Protein AF-A0A2H3B461-F1 (afdb_monomer_lite)

Radius of gyration: 28.45 Å; chains: 1; bounding box: 59×25×77 Å

Secondary structure (DSSP, 8-state):
-HHHHHTTHHHHHHHHHHHHHHHHHHHHHHHHHHHHHHHHHHHHHHT-GGGGS-HHHHHHHHHHHHHGGGS---HHHHTT---HHHHHHHHHHH-HHHHHHHHT-GGGT--

pLDDT: mean 85.14, std 13.78, range [49.91, 98.69]

Structure (mmCIF, N/CA/C/O backbone):
data_AF-A0A2H3B461-F1
#
_entry.id   AF-A0A2H3B461-F1
#
loop_
_atom_site.group_PDB
_atom_site.id
_atom_site.type_symbol
_atom_site.label_atom_id
_atom_site.label_alt_id
_atom_site.label_comp_id
_atom_site.label_asym_id
_atom_site.label_entity_id
_atom_site.label_seq_id
_atom_site.pdbx_PDB_ins_code
_atom_site.Cartn_x
_atom_site.Cartn_y
_atom_site.Cartn_z
_atom_site.occupancy
_atom_site.B_iso_or_equiv
_atom_site.auth_seq_id
_atom_site.auth_comp_id
_atom_site.auth_asym_id
_atom_site.auth_atom_id
_atom_site.pdbx_PDB_model_num
ATOM 1 N N . MET A 1 1 ? -25.733 8.015 54.601 1.00 58.47 1 MET A N 1
ATOM 2 C CA . MET A 1 1 ? -24.589 7.441 53.850 1.00 58.47 1 MET A CA 1
ATOM 3 C C . MET A 1 1 ? -24.933 6.190 53.032 1.00 58.47 1 MET A C 1
ATOM 5 O O . MET A 1 1 ? -24.629 6.183 51.849 1.00 58.47 1 MET A O 1
ATOM 9 N N . ARG A 1 2 ? -25.571 5.140 53.582 1.00 62.19 2 ARG A N 1
ATOM 10 C CA . ARG A 1 2 ? -25.905 3.926 52.791 1.00 62.19 2 ARG A CA 1
ATOM 11 C C . ARG A 1 2 ? -26.927 4.163 51.663 1.00 62.19 2 ARG A C 1
ATOM 13 O O . ARG A 1 2 ? -26.717 3.700 50.552 1.00 62.19 2 ARG A O 1
ATOM 20 N N . GLN A 1 3 ? -27.983 4.940 51.915 1.00 62.56 3 GLN A N 1
ATOM 21 C CA . GLN A 1 3 ? -29.005 5.266 50.901 1.00 62.56 3 GLN A CA 1
ATOM 22 C C . GLN A 1 3 ? -28.477 6.134 49.750 1.00 62.56 3 GLN A C 1
ATOM 24 O O . GLN A 1 3 ? -28.890 5.963 48.609 1.00 62.56 3 GLN A O 1
ATOM 29 N N . THR A 1 4 ? -27.535 7.037 50.029 1.00 73.94 4 THR A N 1
ATOM 30 C CA . THR A 1 4 ? -26.914 7.889 49.005 1.00 73.94 4 THR A CA 1
ATOM 31 C C . THR A 1 4 ? -26.011 7.088 48.068 1.00 73.94 4 THR A C 1
ATOM 33 O O . THR A 1 4 ? -26.003 7.353 46.873 1.00 73.94 4 THR A O 1
ATOM 36 N N . LEU A 1 5 ? -25.312 6.065 48.575 1.00 73.19 5 LEU A N 1
ATOM 37 C CA . LEU A 1 5 ? -24.505 5.154 47.754 1.00 73.19 5 LEU A CA 1
ATOM 38 C C . LEU A 1 5 ? -25.374 4.274 46.841 1.00 73.19 5 LEU A C 1
ATOM 40 O O . LEU A 1 5 ? -25.045 4.099 45.671 1.00 73.19 5 LEU A O 1
ATOM 44 N N . ALA A 1 6 ? -26.518 3.797 47.339 1.00 80.25 6 ALA A N 1
ATOM 45 C CA . ALA A 1 6 ? -27.434 2.944 46.578 1.00 80.25 6 ALA A CA 1
ATOM 46 C C . ALA A 1 6 ? -27.998 3.616 45.309 1.00 80.25 6 ALA A C 1
ATOM 48 O O . ALA A 1 6 ? -28.272 2.936 44.328 1.00 80.25 6 ALA A O 1
ATOM 49 N N . GLY A 1 7 ? -28.142 4.947 45.300 1.00 85.12 7 GLY A N 1
ATOM 50 C CA . GLY A 1 7 ? -28.586 5.699 44.118 1.00 85.12 7 GLY A CA 1
ATOM 51 C C . GLY A 1 7 ? -27.468 6.089 43.141 1.00 85.12 7 GLY A C 1
ATOM 52 O O . GLY A 1 7 ? -27.763 6.511 42.023 1.00 85.12 7 GLY A O 1
ATOM 53 N N . LEU A 1 8 ? -26.199 5.988 43.551 1.00 90.69 8 LEU A N 1
ATOM 54 C CA . LEU A 1 8 ? -25.038 6.364 42.735 1.00 90.69 8 LEU A CA 1
ATOM 55 C C . LEU A 1 8 ? -24.492 5.189 41.919 1.00 90.69 8 LEU A C 1
ATOM 57 O O . LEU A 1 8 ? -24.127 5.398 40.768 1.00 90.69 8 LEU A O 1
ATOM 61 N N . ILE A 1 9 ? -24.511 3.973 42.471 1.00 92.12 9 ILE A N 1
ATOM 62 C CA . ILE A 1 9 ? -24.101 2.737 41.777 1.00 92.12 9 ILE A CA 1
ATOM 63 C C . ILE A 1 9 ? -24.818 2.561 40.424 1.00 92.12 9 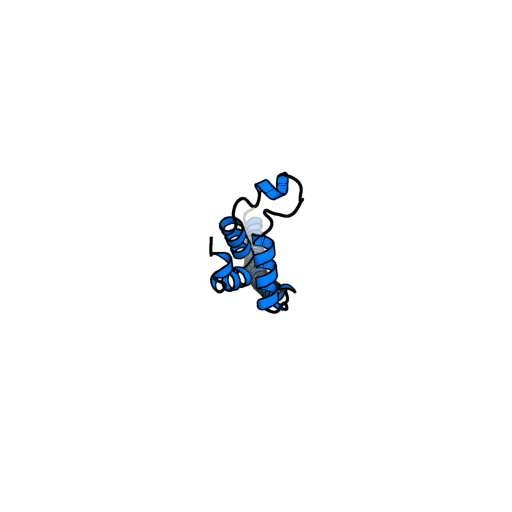ILE A C 1
ATOM 65 O O . ILE A 1 9 ? -24.134 2.538 39.410 1.00 92.12 9 ILE A O 1
ATOM 69 N N . PRO A 1 10 ? -26.164 2.587 40.332 1.00 93.56 10 PRO A N 1
ATOM 70 C CA . PRO A 1 10 ? -26.843 2.398 39.046 1.00 93.56 10 PRO A CA 1
ATOM 71 C C . PRO A 1 10 ? -26.583 3.537 38.049 1.00 93.56 10 PRO A C 1
ATOM 73 O O . PRO A 1 10 ? -26.705 3.354 36.839 1.00 93.56 10 PRO A O 1
ATOM 76 N N . LYS A 1 11 ? -26.238 4.738 38.536 1.00 94.06 11 LYS A N 1
ATOM 77 C CA . LYS A 1 11 ? -25.827 5.846 37.664 1.00 94.06 11 LYS A CA 1
ATOM 78 C C . LYS A 1 11 ? -24.430 5.612 37.101 1.00 94.06 11 LYS A C 1
ATOM 80 O O . LYS A 1 11 ? -24.220 5.939 35.938 1.00 94.06 11 LYS A O 1
ATOM 85 N N . LEU A 1 12 ? -23.514 5.076 37.907 1.00 94.81 12 LEU A N 1
ATOM 86 C CA . LEU A 1 12 ? -22.183 4.681 37.461 1.00 94.81 12 LEU A CA 1
ATOM 87 C C . LEU A 1 12 ? -22.279 3.533 36.454 1.00 94.81 12 LEU A C 1
ATOM 89 O O . LEU A 1 12 ? -21.800 3.696 35.342 1.00 94.81 12 LEU A O 1
ATOM 93 N N . ASP A 1 13 ? -23.030 2.473 36.764 1.00 95.81 13 ASP A N 1
ATOM 94 C CA . ASP A 1 13 ? -23.225 1.330 35.859 1.00 95.81 13 ASP A CA 1
ATOM 95 C C . ASP A 1 13 ? -23.789 1.768 34.499 1.00 95.81 13 ASP A C 1
ATOM 97 O O . ASP A 1 13 ? -23.367 1.297 33.444 1.00 95.81 13 ASP A O 1
ATOM 101 N N . LYS A 1 14 ? -24.728 2.725 34.505 1.00 96.94 14 LYS A N 1
ATOM 102 C CA . LYS A 1 14 ? -25.262 3.313 33.273 1.00 96.94 14 LYS A CA 1
ATOM 103 C C . LYS A 1 14 ? -24.192 4.070 32.483 1.00 96.94 14 LYS A C 1
ATOM 105 O O . LYS A 1 14 ? -24.184 3.986 31.259 1.00 96.94 14 LYS A O 1
ATOM 110 N N . ARG A 1 15 ? -23.330 4.836 33.159 1.00 97.38 15 ARG A N 1
ATOM 111 C CA . ARG A 1 15 ? -22.225 5.557 32.511 1.00 97.38 15 ARG A CA 1
ATOM 112 C C . ARG A 1 15 ? -21.190 4.589 31.951 1.00 97.38 15 ARG A C 1
ATOM 114 O O . ARG A 1 15 ? -20.751 4.798 30.830 1.00 97.38 15 ARG A O 1
ATOM 121 N N . ASP A 1 16 ? -20.867 3.524 32.672 1.00 98.06 16 ASP A N 1
ATOM 122 C CA . ASP A 1 16 ? -19.917 2.505 32.222 1.00 98.06 16 ASP A CA 1
ATOM 123 C C . ASP A 1 16 ? -20.454 1.727 31.015 1.00 98.06 16 ASP A C 1
ATOM 125 O O . ASP A 1 16 ? -19.718 1.473 30.063 1.00 98.06 16 ASP A O 1
ATOM 129 N N . ALA A 1 17 ? -21.753 1.412 30.998 1.00 97.75 17 ALA A N 1
ATOM 130 C CA . ALA A 1 17 ? -22.400 0.816 29.831 1.00 97.75 17 ALA A CA 1
ATOM 131 C C . ALA A 1 17 ? -22.353 1.748 28.606 1.00 97.75 17 ALA A C 1
ATOM 133 O O . ALA A 1 17 ? -22.038 1.301 27.506 1.00 97.75 17 ALA A O 1
ATOM 134 N N . GLU A 1 18 ? -22.618 3.042 28.806 1.00 98.06 18 GLU A N 1
ATOM 135 C CA . GLU A 1 18 ? -22.555 4.067 27.757 1.00 98.06 18 GLU A CA 1
ATOM 136 C C . GLU A 1 18 ? -21.120 4.250 27.229 1.00 98.06 18 GLU A C 1
ATOM 138 O O . GLU A 1 18 ? -20.910 4.334 26.020 1.00 98.06 18 GLU A O 1
ATOM 143 N N . ILE A 1 19 ? -20.115 4.235 28.113 1.00 98.38 19 ILE A N 1
ATOM 144 C CA . ILE A 1 19 ? -18.695 4.249 27.732 1.00 98.38 19 ILE A CA 1
ATOM 145 C C . ILE A 1 19 ? -18.368 3.023 26.883 1.00 98.38 19 ILE A C 1
ATOM 147 O O . ILE A 1 19 ? -17.803 3.170 25.801 1.00 98.38 19 ILE A O 1
ATOM 151 N N . LYS A 1 20 ? -18.764 1.831 27.334 1.00 98.38 20 LYS A N 1
ATOM 152 C CA . LYS A 1 20 ? -18.485 0.581 26.627 1.00 98.38 20 LYS A CA 1
ATOM 153 C C . LYS A 1 20 ? -19.070 0.581 25.212 1.00 98.38 20 LYS A C 1
ATOM 155 O O . LYS A 1 20 ? -18.374 0.241 24.259 1.00 98.38 20 LYS A O 1
ATOM 160 N N . GLU A 1 21 ? -20.322 1.004 25.057 1.00 98.38 21 GLU A N 1
ATOM 161 C CA . GLU A 1 21 ? -20.982 1.085 23.747 1.00 98.38 21 GLU A CA 1
ATOM 162 C C . GLU A 1 21 ? -20.267 2.072 22.803 1.00 98.38 21 GLU A C 1
ATOM 164 O O . GLU A 1 21 ? -20.049 1.795 21.615 1.00 98.38 21 GLU A O 1
ATOM 169 N N . LEU A 1 22 ? -19.844 3.224 23.332 1.00 98.44 22 LEU A N 1
ATOM 170 C CA . LEU A 1 22 ? -19.089 4.215 22.568 1.00 98.44 22 LEU A CA 1
ATOM 171 C C . LEU A 1 22 ? -17.692 3.713 22.187 1.00 98.44 22 LEU A C 1
ATOM 173 O O . LEU A 1 22 ? -17.234 3.984 21.076 1.00 98.44 22 LEU A O 1
ATOM 177 N N . GLU A 1 23 ? -17.017 2.968 23.062 1.00 98.62 23 GLU A N 1
ATOM 178 C CA . GLU A 1 23 ? -15.717 2.354 22.778 1.00 98.62 23 GLU A CA 1
ATOM 179 C C . GLU A 1 23 ? -15.812 1.293 21.678 1.00 98.62 23 GLU A C 1
ATOM 181 O O . GLU A 1 23 ? -14.984 1.283 20.762 1.00 98.62 23 GLU A O 1
ATOM 186 N N . GLU A 1 24 ? -16.847 0.451 21.707 1.00 98.50 24 GLU A N 1
ATOM 187 C CA . GLU A 1 24 ? -17.128 -0.530 20.653 1.00 98.50 24 GLU A CA 1
ATOM 188 C C . GLU A 1 24 ? -17.389 0.167 19.309 1.00 98.50 24 GLU A C 1
ATOM 190 O O . GLU A 1 24 ? -16.792 -0.179 18.281 1.00 98.50 24 GLU A O 1
ATOM 195 N N . THR A 1 25 ? -18.202 1.227 19.321 1.00 98.44 25 THR A N 1
ATOM 196 C CA . THR A 1 25 ? -18.472 2.051 18.134 1.00 98.44 25 THR A CA 1
ATOM 197 C C . THR A 1 25 ? -17.196 2.710 17.603 1.00 98.44 25 THR A C 1
ATOM 199 O O . THR A 1 25 ? -16.933 2.703 16.396 1.00 98.44 25 THR A O 1
ATOM 202 N N . LEU A 1 26 ? -16.363 3.255 18.492 1.00 98.56 26 LEU A N 1
ATOM 203 C CA . LEU A 1 26 ? -15.085 3.867 18.138 1.00 98.56 26 LEU A CA 1
ATOM 204 C C . LEU A 1 26 ? -14.142 2.841 17.500 1.00 98.56 26 LEU A C 1
ATOM 206 O O . LEU A 1 26 ? -13.494 3.148 16.495 1.00 98.56 26 LEU A O 1
ATOM 210 N N . ALA A 1 27 ? -14.056 1.636 18.064 1.00 98.56 27 ALA A N 1
ATOM 211 C CA . ALA A 1 27 ? -13.228 0.556 17.541 1.00 98.56 27 ALA A CA 1
ATOM 212 C C . ALA A 1 27 ? -13.671 0.157 16.125 1.00 98.56 27 ALA A C 1
ATOM 214 O O . ALA A 1 27 ? -12.843 0.108 15.210 1.00 98.56 27 ALA A O 1
ATOM 215 N N . TYR A 1 28 ? -14.977 -0.017 15.918 1.00 98.38 28 TYR A N 1
ATOM 216 C CA . TYR A 1 28 ? -15.555 -0.302 14.606 1.00 98.38 28 TYR A CA 1
ATOM 217 C C . TYR A 1 28 ? -15.245 0.794 13.575 1.00 98.38 28 TYR A C 1
ATOM 219 O O . TYR A 1 28 ? -14.771 0.506 12.472 1.00 98.38 28 TYR A O 1
ATOM 227 N N . LEU A 1 29 ? -15.447 2.068 13.925 1.00 98.62 29 LEU A N 1
ATOM 228 C CA . LEU A 1 29 ? -15.160 3.184 13.019 1.00 98.62 29 LEU A CA 1
ATOM 229 C C . LEU A 1 29 ? -13.663 3.314 12.710 1.00 98.62 29 LEU A C 1
ATOM 231 O O . LEU A 1 29 ? -13.300 3.607 11.569 1.00 98.62 29 LEU A O 1
ATOM 235 N N . LYS A 1 30 ? -12.782 3.064 13.688 1.00 98.69 30 LYS A N 1
ATOM 236 C CA . LYS A 1 30 ? -11.328 3.036 13.464 1.00 98.69 30 LYS A CA 1
ATOM 237 C C . LYS A 1 30 ? -10.940 1.951 12.464 1.00 98.69 30 LYS A C 1
ATOM 239 O O . LYS A 1 30 ? -10.157 2.249 11.564 1.00 98.69 30 LYS A O 1
ATOM 244 N N . HIS A 1 31 ? -11.507 0.753 12.594 1.00 98.44 31 HIS A N 1
ATOM 245 C CA . HIS A 1 31 ? -11.263 -0.347 11.663 1.00 98.44 31 HIS A CA 1
ATOM 246 C C . HIS A 1 31 ? -11.745 -0.006 10.244 1.00 98.44 31 HIS A C 1
ATOM 248 O O . HIS A 1 31 ? -10.980 -0.054 9.283 1.00 98.44 31 HIS A O 1
ATOM 254 N N . ARG A 1 32 ? -12.970 0.508 10.105 1.00 98.31 32 ARG A N 1
ATOM 255 C CA . ARG A 1 32 ? -13.476 0.941 8.792 1.00 98.31 32 ARG A CA 1
ATOM 256 C C . ARG A 1 32 ? -12.649 2.055 8.163 1.00 98.31 32 ARG A C 1
ATOM 258 O O . ARG A 1 32 ? -12.448 2.074 6.949 1.00 98.31 32 ARG A O 1
ATOM 265 N N . ARG A 1 33 ? -12.153 2.991 8.975 1.00 98.50 33 ARG A N 1
ATOM 266 C CA . ARG A 1 33 ? -11.248 4.046 8.509 1.00 98.50 33 ARG A CA 1
ATOM 267 C C . ARG A 1 33 ? -9.948 3.453 7.968 1.00 98.50 33 ARG A C 1
ATOM 269 O O . ARG A 1 33 ? -9.481 3.922 6.933 1.00 98.50 33 ARG A O 1
ATOM 276 N N . THR A 1 34 ? -9.355 2.467 8.646 1.00 98.25 34 THR A N 1
ATOM 277 C CA . THR A 1 34 ? -8.121 1.826 8.163 1.00 98.25 34 THR A CA 1
ATOM 278 C C . THR A 1 34 ? -8.343 1.102 6.841 1.00 98.25 34 THR A C 1
ATOM 280 O O . THR A 1 34 ? -7.538 1.273 5.927 1.00 98.25 34 THR A O 1
ATOM 283 N N . ASP A 1 35 ? -9.467 0.406 6.685 1.00 97.94 35 ASP A N 1
ATOM 284 C CA . ASP A 1 35 ? -9.788 -0.318 5.449 1.00 97.94 35 ASP A CA 1
ATOM 285 C C . ASP A 1 35 ? -10.016 0.635 4.270 1.00 97.94 35 ASP A C 1
ATOM 287 O O . ASP A 1 35 ? -9.531 0.415 3.153 1.00 97.94 35 ASP A O 1
ATOM 291 N N . LEU A 1 36 ? -10.712 1.748 4.518 1.00 98.00 36 LEU A N 1
ATOM 292 C CA . LEU A 1 36 ? -10.934 2.771 3.502 1.00 98.00 36 LEU A CA 1
ATOM 293 C C . LEU A 1 36 ? -9.627 3.476 3.123 1.00 98.00 36 LEU A C 1
ATOM 295 O O . LEU A 1 36 ? -9.364 3.688 1.940 1.00 98.00 36 LEU A O 1
ATOM 299 N N . ALA A 1 37 ? -8.781 3.806 4.103 1.00 97.50 37 ALA A N 1
ATOM 300 C CA . ALA A 1 37 ? -7.468 4.397 3.852 1.00 97.50 37 ALA A CA 1
ATOM 301 C C . ALA A 1 37 ? -6.576 3.460 3.022 1.00 97.50 37 ALA A C 1
ATOM 303 O O . ALA A 1 37 ? -5.911 3.913 2.086 1.00 97.50 37 ALA A O 1
ATOM 304 N N . HIS A 1 38 ? -6.611 2.156 3.314 1.00 95.31 38 HIS A N 1
ATOM 305 C CA . HIS A 1 38 ? -5.925 1.142 2.520 1.00 95.31 38 HIS A CA 1
ATOM 306 C C . HIS A 1 38 ? -6.451 1.108 1.079 1.00 95.31 38 HIS A C 1
ATOM 308 O O . HIS A 1 38 ? -5.671 1.224 0.135 1.00 95.31 38 HIS A O 1
ATOM 314 N N . SER A 1 39 ? -7.773 1.063 0.902 1.00 94.75 39 SER A N 1
ATOM 315 C CA . SER A 1 39 ? -8.410 1.077 -0.421 1.00 94.75 39 SER A CA 1
ATOM 316 C C . SER A 1 39 ? -8.016 2.317 -1.233 1.00 94.75 39 SER A C 1
ATOM 318 O O . SER A 1 39 ? -7.616 2.204 -2.390 1.00 94.75 39 SER A O 1
ATOM 320 N N . ILE A 1 40 ? -8.045 3.506 -0.621 1.00 94.38 40 ILE A N 1
ATOM 321 C CA . ILE A 1 40 ? -7.619 4.760 -1.262 1.00 94.38 40 ILE A CA 1
ATOM 322 C C . ILE A 1 40 ? -6.149 4.690 -1.687 1.00 94.38 40 ILE A C 1
ATOM 324 O O . ILE A 1 40 ? -5.814 5.120 -2.790 1.00 94.38 40 ILE A O 1
ATOM 328 N N . SER A 1 41 ? -5.269 4.160 -0.833 1.00 90.56 41 SER A N 1
ATOM 329 C CA . SER A 1 41 ? -3.849 3.989 -1.159 1.00 90.56 41 SER A CA 1
ATOM 330 C C . SER A 1 41 ? -3.660 3.093 -2.386 1.00 90.56 41 SER A C 1
ATOM 332 O O . SER A 1 41 ? -2.942 3.460 -3.318 1.00 90.56 41 SER A O 1
ATOM 334 N N . VAL A 1 42 ? -4.384 1.972 -2.440 1.00 88.38 42 VAL A N 1
ATOM 335 C CA . VAL A 1 42 ? -4.368 1.045 -3.576 1.00 88.38 42 VAL A CA 1
ATOM 336 C C . VAL A 1 42 ? -4.841 1.735 -4.859 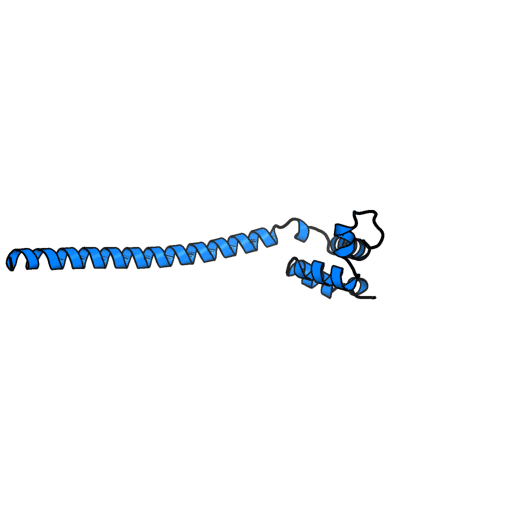1.00 88.38 42 VAL A C 1
ATOM 338 O O . VAL A 1 42 ? -4.134 1.694 -5.867 1.00 88.38 42 VAL A O 1
ATOM 341 N N . TYR A 1 43 ? -5.981 2.434 -4.833 1.00 89.56 43 TYR A N 1
ATOM 342 C CA . TYR A 1 43 ? -6.479 3.169 -6.003 1.00 89.56 43 TYR A CA 1
ATOM 343 C C . TYR A 1 43 ? -5.518 4.270 -6.460 1.00 89.56 43 TYR A C 1
ATOM 345 O O . TYR A 1 43 ? -5.258 4.392 -7.656 1.00 89.56 43 TYR A O 1
ATOM 353 N N . LYS A 1 44 ? -4.927 5.036 -5.534 1.00 87.12 44 LYS A N 1
ATOM 354 C CA . LYS A 1 44 ? -3.900 6.035 -5.873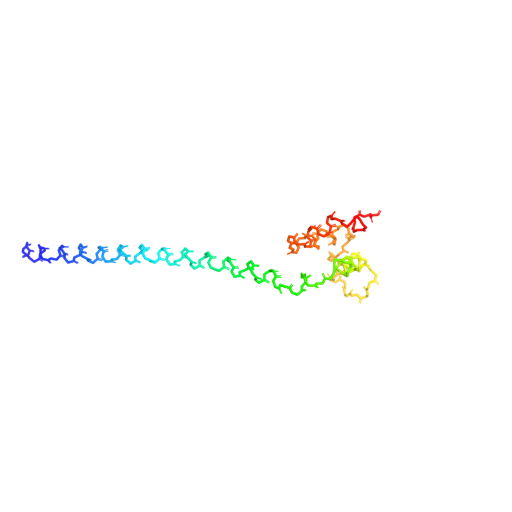 1.00 87.12 44 LYS A CA 1
ATOM 355 C C . LYS A 1 44 ? -2.696 5.396 -6.556 1.00 87.12 44 LYS A C 1
ATOM 357 O O . LYS A 1 44 ? -2.194 5.949 -7.528 1.00 87.12 44 LYS A O 1
ATOM 362 N N . ALA A 1 45 ? -2.263 4.226 -6.089 1.00 83.19 45 ALA A N 1
ATOM 363 C CA . ALA A 1 45 ? -1.189 3.487 -6.734 1.00 83.19 45 ALA A CA 1
ATOM 364 C C . ALA A 1 45 ? -1.579 3.043 -8.156 1.00 83.19 45 ALA A C 1
ATOM 366 O O . ALA A 1 45 ? -0.753 3.145 -9.057 1.00 83.19 45 ALA A O 1
ATOM 367 N N . TYR A 1 46 ? -2.824 2.605 -8.385 1.00 82.75 46 TYR A N 1
ATOM 368 C CA . TYR A 1 46 ? -3.337 2.278 -9.727 1.00 82.75 46 TYR A CA 1
ATOM 369 C C . TYR A 1 46 ? -3.401 3.480 -10.666 1.00 82.75 46 TYR A C 1
ATOM 371 O O . TYR A 1 46 ? -3.059 3.346 -11.837 1.00 82.75 46 TYR A O 1
ATOM 379 N N . LEU A 1 47 ? -3.780 4.645 -10.151 1.00 85.19 47 LEU A N 1
ATOM 380 C CA . LEU A 1 47 ? -3.864 5.885 -10.923 1.00 85.19 47 LEU A CA 1
ATOM 381 C C . LEU A 1 47 ? -2.518 6.610 -11.061 1.00 85.19 47 LEU A C 1
ATOM 383 O O . LEU A 1 47 ? -2.460 7.667 -11.692 1.00 85.19 47 LEU A O 1
ATOM 387 N N . ALA A 1 48 ? -1.444 6.073 -10.476 1.00 82.12 48 ALA A N 1
ATOM 388 C CA . ALA A 1 48 ? -0.131 6.690 -10.537 1.00 82.12 48 ALA A CA 1
ATOM 389 C C . ALA A 1 48 ? 0.298 6.875 -12.007 1.00 82.12 48 ALA A C 1
ATOM 391 O O . ALA A 1 48 ? 0.240 5.910 -12.777 1.00 82.12 48 ALA A O 1
ATOM 392 N N . PRO A 1 49 ? 0.775 8.072 -12.407 1.00 79.81 49 PRO A N 1
ATOM 393 C CA . PRO A 1 49 ? 1.149 8.368 -13.793 1.00 79.81 49 PRO A CA 1
ATOM 394 C C . PRO A 1 49 ? 2.100 7.339 -14.406 1.00 79.81 49 PRO A C 1
ATOM 396 O O . PRO A 1 49 ? 1.995 7.010 -15.582 1.00 79.81 49 PRO A O 1
ATOM 399 N N . ILE A 1 50 ? 2.977 6.765 -13.584 1.00 78.25 50 ILE A N 1
ATOM 400 C CA . ILE A 1 50 ? 3.966 5.778 -14.008 1.00 78.25 50 ILE A CA 1
ATOM 401 C C . ILE A 1 50 ? 3.366 4.464 -14.530 1.00 78.25 50 ILE A C 1
ATOM 403 O O . ILE A 1 50 ? 4.004 3.778 -15.317 1.00 78.25 50 ILE A O 1
ATOM 407 N N . ARG A 1 51 ? 2.133 4.115 -14.135 1.00 77.56 51 ARG A N 1
ATOM 408 C CA . ARG A 1 51 ? 1.409 2.948 -14.675 1.00 77.56 51 ARG A CA 1
ATOM 409 C C . ARG A 1 51 ? 0.751 3.230 -16.026 1.00 77.56 51 ARG A C 1
ATOM 411 O O . ARG A 1 51 ? 0.285 2.302 -16.672 1.00 77.56 51 ARG A O 1
ATOM 418 N N . ARG A 1 52 ? 0.693 4.498 -16.445 1.00 81.81 52 ARG A N 1
ATOM 419 C CA . ARG A 1 52 ? 0.191 4.913 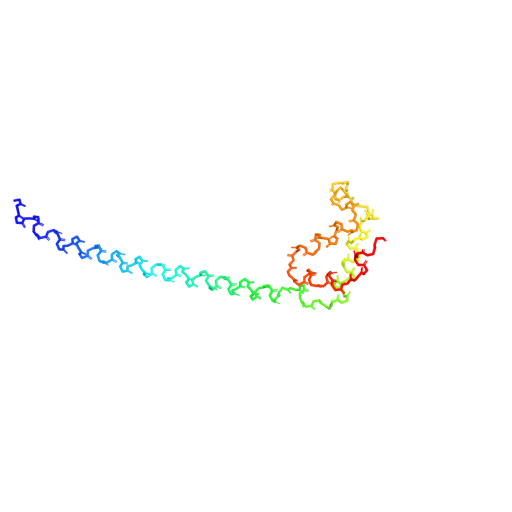-17.765 1.00 81.81 52 ARG A CA 1
ATOM 420 C C . ARG A 1 52 ? 1.295 4.945 -18.818 1.00 81.81 52 ARG A C 1
ATOM 422 O O . ARG A 1 52 ? 0.995 5.118 -19.994 1.00 81.81 52 ARG A O 1
ATOM 429 N N . LEU A 1 53 ? 2.552 4.832 -18.392 1.00 84.75 53 LEU A N 1
ATOM 430 C CA . LEU A 1 53 ? 3.687 4.777 -19.293 1.00 84.75 53 LEU A CA 1
ATOM 431 C C . LEU A 1 53 ? 3.735 3.387 -19.955 1.00 84.75 53 LEU A C 1
ATOM 433 O O . LEU A 1 53 ? 3.667 2.388 -19.232 1.00 84.75 53 LEU A O 1
ATOM 437 N N . PRO A 1 54 ? 3.864 3.307 -21.292 1.00 89.69 54 PRO A N 1
ATOM 438 C CA . PRO A 1 54 ? 4.188 2.063 -21.979 1.00 89.69 54 PRO A CA 1
ATOM 439 C C . PRO A 1 54 ? 5.409 1.391 -21.349 1.00 89.69 54 PRO A C 1
ATOM 441 O O . PRO A 1 54 ? 6.362 2.065 -20.943 1.00 89.69 54 PRO A O 1
ATOM 444 N N . VAL A 1 55 ? 5.373 0.064 -21.251 1.00 91.12 55 VAL A N 1
AT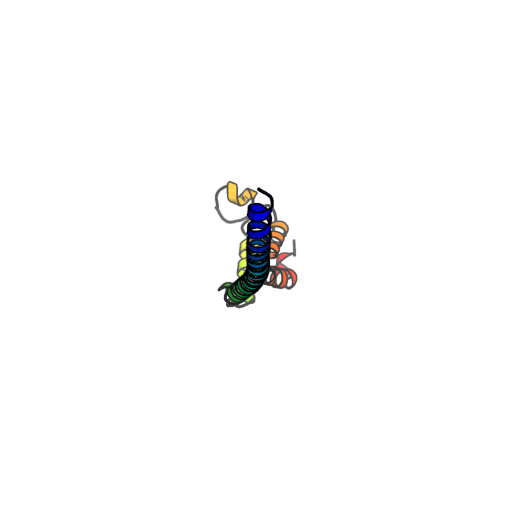OM 445 C CA . VAL A 1 55 ? 6.425 -0.711 -20.583 1.00 91.12 55 VAL A CA 1
ATOM 446 C C . VAL A 1 55 ? 7.786 -0.502 -21.251 1.00 91.12 55 VAL A C 1
ATOM 448 O O . VAL A 1 55 ? 8.799 -0.447 -20.567 1.00 91.12 55 VAL A O 1
ATOM 451 N N . GLU A 1 56 ? 7.807 -0.277 -22.562 1.00 93.12 56 GLU A N 1
ATOM 452 C CA . GLU A 1 56 ? 9.004 -0.027 -23.363 1.00 93.12 56 GLU A CA 1
ATOM 453 C C . GLU A 1 56 ? 9.700 1.269 -22.937 1.00 93.12 56 GLU A C 1
ATOM 455 O O . GLU A 1 56 ? 10.913 1.290 -22.739 1.00 93.12 56 GLU A O 1
ATOM 460 N N . LEU A 1 57 ? 8.928 2.341 -22.727 1.00 92.88 57 LEU A N 1
ATOM 461 C CA . LEU A 1 57 ? 9.466 3.618 -22.256 1.00 92.88 57 LEU A CA 1
ATOM 462 C C . LEU A 1 57 ? 9.943 3.519 -20.806 1.00 92.88 57 LEU A C 1
ATOM 464 O O . LEU A 1 57 ? 10.945 4.132 -20.446 1.00 92.88 57 LEU A O 1
ATOM 468 N N . LEU A 1 58 ? 9.256 2.731 -19.976 1.00 92.62 58 LEU A N 1
ATOM 469 C CA . LEU A 1 58 ? 9.697 2.475 -18.608 1.00 92.62 58 LEU A CA 1
ATOM 470 C C . LEU A 1 58 ? 11.028 1.708 -18.581 1.00 92.62 58 LEU A C 1
ATOM 472 O O . LEU A 1 58 ? 11.932 2.086 -17.840 1.00 92.62 58 LEU A O 1
ATOM 476 N N . CYS A 1 59 ? 11.172 0.681 -19.421 1.00 93.31 59 CYS A N 1
ATOM 477 C CA . CYS A 1 59 ? 12.419 -0.062 -19.583 1.00 93.31 59 CYS A CA 1
ATOM 478 C C . CYS A 1 59 ? 13.553 0.826 -20.107 1.00 93.31 59 CYS A C 1
ATOM 480 O O . CYS A 1 59 ? 14.665 0.724 -19.596 1.00 93.31 59 CYS A O 1
ATOM 482 N N . GLN A 1 60 ? 13.278 1.734 -21.053 1.00 93.19 60 GLN A N 1
ATOM 483 C CA . GLN A 1 60 ? 14.275 2.706 -21.509 1.00 93.19 60 GLN A CA 1
ATOM 484 C C . GLN A 1 60 ? 14.749 3.584 -20.349 1.00 93.19 60 GLN A C 1
ATOM 486 O O . GLN A 1 60 ? 15.946 3.691 -20.123 1.00 93.19 60 GLN A O 1
ATOM 491 N N . ILE A 1 61 ? 13.829 4.146 -19.554 1.00 91.12 61 ILE A N 1
ATOM 492 C CA . ILE A 1 61 ? 14.188 4.937 -18.365 1.00 91.12 61 ILE A CA 1
ATOM 493 C C . ILE A 1 61 ? 15.054 4.120 -17.403 1.00 91.12 61 ILE A C 1
ATOM 495 O O . ILE A 1 61 ? 16.002 4.656 -16.838 1.00 91.12 61 ILE A O 1
ATOM 499 N N . PHE A 1 62 ? 14.745 2.836 -17.204 1.00 91.94 62 PHE A N 1
ATOM 500 C CA . PHE A 1 62 ? 15.540 1.971 -16.336 1.00 91.94 62 PHE A CA 1
ATOM 501 C C . PHE A 1 62 ? 16.950 1.731 -16.881 1.00 91.94 62 PHE A C 1
ATOM 503 O O . PHE A 1 62 ? 17.894 1.727 -16.096 1.00 91.94 62 PHE A O 1
ATOM 510 N N . LEU A 1 63 ? 17.107 1.547 -18.195 1.00 90.50 63 LEU A N 1
ATOM 511 C CA . LEU A 1 63 ? 18.423 1.412 -18.827 1.00 90.50 63 LEU A CA 1
ATOM 512 C C . LEU A 1 63 ? 19.242 2.682 -18.675 1.00 90.50 63 LEU A C 1
ATOM 514 O O . LEU A 1 63 ? 20.377 2.605 -18.215 1.00 90.50 63 LEU A O 1
ATOM 518 N N . GLU A 1 64 ? 18.646 3.833 -18.989 1.00 88.12 64 GLU A N 1
ATOM 519 C CA . GLU A 1 64 ? 19.299 5.126 -18.798 1.00 88.12 64 GLU A CA 1
ATOM 520 C C . GLU A 1 64 ? 19.718 5.272 -17.334 1.00 88.12 64 GLU A C 1
ATOM 522 O O . GLU A 1 64 ? 20.891 5.504 -17.077 1.00 88.12 64 GLU A O 1
ATOM 527 N N . ALA A 1 65 ? 18.800 5.017 -16.381 1.00 86.12 65 ALA A N 1
ATOM 528 C CA . ALA A 1 65 ? 19.037 5.018 -14.929 1.00 86.12 65 ALA A CA 1
ATOM 529 C C . ALA A 1 65 ? 20.256 4.163 -14.532 1.00 86.12 65 ALA A C 1
ATOM 531 O O . ALA A 1 65 ? 21.112 4.593 -13.761 1.00 86.12 65 ALA A O 1
ATOM 532 N N . CYS A 1 66 ? 20.341 2.955 -15.077 1.00 83.69 66 CYS A N 1
ATOM 533 C CA . CYS A 1 66 ? 21.432 2.015 -14.855 1.00 83.69 66 CYS A CA 1
ATOM 534 C C . CYS A 1 66 ? 22.756 2.436 -15.522 1.00 83.69 66 CYS A C 1
ATOM 536 O O . CYS A 1 66 ? 23.813 2.066 -15.015 1.00 83.69 66 CYS A O 1
ATOM 538 N N . ALA A 1 67 ? 22.703 3.229 -16.594 1.00 79.12 67 ALA A N 1
ATOM 539 C CA . ALA A 1 67 ? 23.852 3.774 -17.314 1.00 79.12 67 ALA A CA 1
ATOM 540 C C . ALA A 1 67 ? 24.388 5.107 -16.735 1.00 79.12 67 ALA A C 1
ATOM 542 O O . ALA A 1 67 ? 25.419 5.591 -17.196 1.00 79.12 67 ALA A O 1
ATOM 543 N N . PHE A 1 68 ? 23.764 5.691 -15.693 1.00 65.38 68 PHE A N 1
ATOM 544 C CA . PHE A 1 68 ? 24.169 6.974 -15.060 1.00 65.38 68 PHE A CA 1
ATOM 545 C C . PHE A 1 68 ? 25.573 7.001 -14.411 1.00 65.38 68 PHE A C 1
ATOM 547 O O . PHE A 1 68 ? 25.904 7.969 -13.727 1.00 65.38 68 PHE A O 1
ATOM 554 N N . GLY A 1 69 ? 26.439 6.012 -14.650 1.00 56.00 69 GLY A N 1
ATOM 555 C CA . GLY A 1 69 ? 27.877 6.159 -14.401 1.00 56.00 69 GLY A CA 1
ATOM 556 C C . GLY A 1 69 ? 28.529 7.282 -15.230 1.00 56.00 69 GLY A C 1
ATOM 557 O O . GLY A 1 69 ? 29.545 7.825 -14.797 1.00 56.00 69 GLY A O 1
ATOM 558 N N . ASP A 1 70 ? 27.914 7.675 -16.356 1.00 51.09 70 ASP A N 1
ATOM 559 C CA . ASP A 1 70 ? 28.518 8.552 -17.376 1.00 51.09 70 ASP A CA 1
ATOM 560 C C . ASP A 1 70 ? 27.982 10.003 -17.418 1.00 51.09 70 ASP A C 1
ATOM 562 O O . ASP A 1 70 ? 28.432 10.812 -18.233 1.00 51.09 70 ASP A O 1
ATOM 566 N N . PHE A 1 71 ? 27.038 10.385 -16.549 1.00 49.91 71 PHE A N 1
ATOM 567 C CA . PHE A 1 71 ? 26.490 11.753 -16.510 1.00 49.91 71 PHE A CA 1
ATOM 568 C C . PHE A 1 71 ? 27.255 12.650 -15.511 1.00 49.91 71 PHE A C 1
ATOM 570 O O . PHE A 1 71 ? 27.547 12.206 -14.398 1.00 49.91 71 PHE A O 1
ATOM 577 N N . PRO A 1 72 ? 27.541 13.932 -15.832 1.00 52.31 72 PRO A N 1
ATOM 578 C CA . PRO A 1 72 ? 28.240 14.853 -14.937 1.00 52.31 72 PRO A CA 1
ATOM 579 C C . PRO A 1 72 ? 27.278 15.376 -13.861 1.00 52.31 72 PRO A C 1
ATOM 581 O O . PRO A 1 72 ? 26.828 16.520 -13.891 1.00 52.31 72 PRO A O 1
ATOM 584 N N . ILE A 1 73 ? 26.921 14.511 -12.919 1.00 56.47 73 ILE A N 1
ATOM 585 C CA . ILE A 1 73 ? 26.139 14.851 -11.733 1.00 56.47 73 ILE A CA 1
ATOM 586 C C . ILE A 1 73 ? 27.098 14.779 -10.536 1.00 56.47 73 ILE A C 1
ATOM 588 O O . ILE A 1 73 ? 27.993 13.933 -10.518 1.00 56.47 73 ILE A O 1
ATOM 592 N N . GLY A 1 74 ? 26.970 15.714 -9.585 1.00 58.53 74 GLY A N 1
ATOM 593 C CA . GLY A 1 74 ? 27.909 15.899 -8.468 1.00 58.53 74 GLY A CA 1
ATOM 594 C C . GLY A 1 74 ? 28.268 14.604 -7.726 1.00 58.53 74 GLY A C 1
ATOM 595 O O . GLY A 1 74 ? 27.469 13.667 -7.685 1.00 58.53 74 GLY A O 1
ATOM 596 N N . GLU A 1 75 ? 29.475 14.556 -7.148 1.00 59.12 75 GLU A N 1
ATOM 597 C CA . GLU A 1 75 ? 30.076 13.346 -6.549 1.00 59.12 75 GLU A CA 1
ATOM 598 C C . GLU A 1 75 ? 29.142 12.584 -5.594 1.00 59.12 75 GLU A C 1
ATOM 600 O O . GLU A 1 75 ? 29.104 11.356 -5.642 1.00 59.12 75 GLU A O 1
ATOM 605 N N . GLU A 1 76 ? 28.301 13.288 -4.830 1.00 59.69 76 GLU A N 1
ATOM 606 C CA . GLU A 1 76 ? 27.326 12.698 -3.897 1.00 59.69 76 GLU A CA 1
ATOM 607 C C . GLU A 1 76 ? 26.326 11.729 -4.572 1.00 59.69 76 GLU A C 1
ATOM 609 O O . GLU A 1 76 ? 25.907 10.726 -3.987 1.00 59.69 76 GLU A O 1
ATOM 614 N N . ILE A 1 77 ? 25.949 11.983 -5.833 1.00 57.62 77 ILE A N 1
ATOM 615 C CA . ILE A 1 77 ? 25.013 11.128 -6.583 1.00 57.62 77 ILE A CA 1
ATOM 616 C C . ILE A 1 77 ? 25.755 9.949 -7.235 1.00 57.62 77 ILE A C 1
ATOM 618 O O . ILE A 1 77 ? 25.198 8.852 -7.329 1.00 57.62 77 ILE A O 1
ATOM 622 N N . ARG A 1 78 ? 27.031 10.120 -7.608 1.00 56.88 78 ARG A N 1
ATOM 623 C CA . ARG A 1 78 ? 27.873 9.032 -8.144 1.00 56.88 78 ARG A CA 1
ATOM 624 C C . ARG A 1 78 ? 28.174 7.968 -7.092 1.00 56.88 78 ARG A C 1
ATOM 626 O O . ARG A 1 78 ? 28.087 6.783 -7.398 1.00 56.88 78 ARG A O 1
ATOM 633 N N . GLU A 1 79 ? 28.434 8.364 -5.845 1.00 56.75 79 GLU A N 1
ATOM 634 C CA . GLU A 1 79 ? 28.613 7.415 -4.732 1.00 56.75 79 GLU A CA 1
ATOM 635 C C . GLU A 1 79 ? 27.367 6.568 -4.471 1.00 56.75 79 GLU A C 1
ATOM 637 O O . GLU A 1 79 ? 27.455 5.445 -3.971 1.00 56.75 79 GLU A O 1
ATOM 642 N N . THR A 1 80 ? 26.200 7.096 -4.839 1.00 58.44 80 THR A N 1
ATOM 643 C CA . THR A 1 80 ? 24.928 6.416 -4.670 1.00 58.44 80 THR A CA 1
ATOM 644 C C . THR A 1 80 ? 24.803 5.271 -5.687 1.00 58.44 80 THR A C 1
ATOM 646 O O . THR A 1 80 ? 24.371 4.192 -5.291 1.00 58.44 80 THR A O 1
ATOM 649 N N . PHE A 1 81 ? 25.212 5.409 -6.951 1.00 60.12 81 PHE A N 1
ATOM 650 C CA . PHE A 1 81 ? 25.011 4.394 -8.004 1.00 60.12 81 PHE A CA 1
ATOM 651 C C . PHE A 1 81 ? 26.326 3.720 -8.437 1.00 60.12 81 PHE A C 1
ATOM 653 O O . PHE A 1 81 ? 26.871 4.008 -9.496 1.00 60.12 81 PHE A O 1
ATOM 660 N N . GLN A 1 82 ? 26.836 2.804 -7.607 1.00 62.75 82 GLN A N 1
ATOM 661 C CA . GLN A 1 82 ? 28.175 2.215 -7.780 1.00 62.75 82 GLN A CA 1
ATOM 662 C C . GLN A 1 82 ? 28.228 1.058 -8.794 1.00 62.75 82 GLN A C 1
ATOM 664 O O . GLN A 1 82 ? 29.307 0.713 -9.270 1.00 62.75 82 GLN A O 1
ATOM 669 N N . SER A 1 83 ? 27.090 0.435 -9.128 1.00 75.62 83 SER A N 1
ATOM 670 C CA . SER A 1 83 ? 27.010 -0.577 -10.190 1.00 75.62 83 SER A CA 1
ATOM 671 C C . SER A 1 83 ? 25.614 -0.684 -10.802 1.00 75.62 83 SER A C 1
ATOM 673 O O . SER A 1 83 ? 24.606 -0.444 -10.132 1.00 75.62 83 SER A O 1
ATOM 675 N N . GLN A 1 84 ? 25.555 -1.115 -12.065 1.00 80.12 84 GLN A N 1
ATOM 676 C CA . GLN A 1 84 ? 24.315 -1.350 -12.813 1.00 80.12 84 GLN A CA 1
ATOM 677 C C . GLN A 1 84 ? 23.317 -2.207 -12.018 1.00 80.12 84 GLN A C 1
ATOM 679 O O . GLN A 1 84 ? 22.144 -1.851 -11.891 1.00 80.12 84 GLN A O 1
ATOM 684 N N . SER A 1 85 ? 23.805 -3.289 -11.404 1.00 81.12 85 SER A N 1
ATOM 685 C CA . SER A 1 85 ? 23.002 -4.210 -10.597 1.00 81.12 85 SER A CA 1
ATOM 686 C C . SER A 1 85 ? 22.467 -3.568 -9.314 1.00 81.12 85 SER A C 1
ATOM 688 O O . SER A 1 85 ? 21.336 -3.845 -8.920 1.00 81.12 85 SER A O 1
ATOM 690 N N . GLN A 1 86 ? 23.231 -2.685 -8.657 1.00 84.44 86 GLN A N 1
ATOM 691 C CA . GLN A 1 86 ? 22.731 -1.943 -7.492 1.00 84.44 86 GLN A CA 1
ATOM 692 C C . GLN A 1 86 ? 21.625 -0.962 -7.890 1.00 84.44 86 GLN A C 1
ATOM 694 O O . GLN A 1 86 ? 20.608 -0.860 -7.197 1.00 84.44 86 GLN A O 1
ATOM 699 N N . THR A 1 87 ? 21.787 -0.273 -9.020 1.00 86.25 87 THR A N 1
ATOM 700 C CA . THR A 1 87 ? 20.761 0.623 -9.560 1.00 86.25 87 THR A CA 1
ATOM 701 C C . THR A 1 87 ? 19.495 -0.147 -9.925 1.00 86.25 87 THR A C 1
ATOM 703 O O . THR A 1 87 ? 18.405 0.237 -9.498 1.00 86.25 87 THR A O 1
ATOM 706 N N . ALA A 1 88 ? 19.630 -1.289 -10.605 1.00 89.00 88 ALA A N 1
ATOM 707 C CA . ALA A 1 88 ? 18.515 -2.168 -10.948 1.00 89.00 88 ALA A CA 1
ATOM 708 C C . ALA A 1 88 ? 17.764 -2.668 -9.698 1.00 89.00 88 ALA A C 1
ATOM 710 O O . ALA A 1 88 ? 16.531 -2.655 -9.668 1.00 89.00 88 ALA A O 1
ATOM 711 N N . LEU A 1 89 ? 18.480 -3.024 -8.622 1.00 90.00 89 LEU A N 1
ATOM 712 C CA . LEU A 1 89 ? 17.868 -3.401 -7.340 1.00 90.00 89 LEU A CA 1
ATOM 713 C C . LEU A 1 89 ? 17.079 -2.253 -6.700 1.00 90.00 89 LEU A C 1
ATOM 715 O O . LEU A 1 89 ? 16.003 -2.486 -6.144 1.00 90.00 89 LEU A O 1
ATOM 719 N N . ARG A 1 90 ? 17.575 -1.013 -6.783 1.00 88.69 90 ARG A N 1
ATOM 720 C CA . ARG A 1 90 ? 16.844 0.159 -6.278 1.00 88.69 90 ARG A CA 1
ATOM 721 C C . ARG A 1 90 ? 15.615 0.481 -7.109 1.00 88.69 90 ARG A C 1
ATOM 723 O O . ARG A 1 90 ? 14.569 0.777 -6.546 1.00 88.69 90 ARG A O 1
ATOM 730 N N . ILE A 1 91 ? 15.702 0.367 -8.428 1.00 91.00 91 ILE A N 1
ATOM 731 C CA . ILE A 1 91 ? 14.536 0.495 -9.307 1.00 91.00 91 ILE A CA 1
ATOM 732 C C . ILE A 1 91 ? 13.484 -0.555 -8.918 1.00 91.00 91 ILE A C 1
ATOM 734 O O . ILE A 1 91 ? 12.321 -0.225 -8.673 1.00 91.00 91 ILE A O 1
ATOM 738 N N . ALA A 1 92 ? 13.899 -1.811 -8.743 1.00 92.12 92 ALA A N 1
ATOM 739 C CA . ALA A 1 92 ? 13.017 -2.895 -8.325 1.00 92.12 92 ALA A CA 1
ATOM 740 C C . ALA A 1 92 ? 12.457 -2.731 -6.894 1.00 92.12 92 ALA A C 1
ATOM 742 O O . ALA A 1 92 ? 11.507 -3.427 -6.526 1.00 92.12 92 ALA A O 1
ATOM 743 N N . SER A 1 93 ? 13.005 -1.838 -6.062 1.00 89.94 93 SER A N 1
ATOM 744 C CA . SER A 1 93 ? 12.488 -1.575 -4.714 1.00 89.94 93 SER A CA 1
ATOM 745 C C . SER A 1 93 ? 11.400 -0.496 -4.666 1.00 89.94 93 SER A C 1
ATOM 747 O O . SER A 1 93 ? 10.636 -0.483 -3.702 1.00 89.94 93 SER A O 1
ATOM 749 N N . VAL A 1 94 ? 11.248 0.328 -5.714 1.00 88.31 94 VAL A N 1
ATOM 750 C CA . VAL A 1 94 ? 10.301 1.462 -5.751 1.00 88.31 94 VAL A CA 1
ATOM 751 C C . VAL A 1 94 ? 8.848 1.024 -5.554 1.00 88.31 94 VAL A C 1
ATOM 753 O O . VAL A 1 94 ? 8.133 1.573 -4.719 1.00 88.31 94 VAL A O 1
ATOM 756 N N . CYS A 1 95 ? 8.377 0.042 -6.327 1.00 86.19 95 CYS A N 1
ATOM 757 C CA . CYS A 1 95 ? 7.039 -0.527 -6.163 1.00 86.19 95 CYS A CA 1
ATOM 758 C C . CYS A 1 95 ? 6.931 -1.921 -6.795 1.00 86.19 95 CYS A C 1
ATOM 760 O O . CYS A 1 95 ? 7.808 -2.349 -7.543 1.00 86.19 95 CYS A O 1
ATOM 762 N N . SER A 1 96 ? 5.827 -2.629 -6.533 1.00 87.50 96 SER A N 1
ATOM 763 C CA . SER A 1 96 ? 5.583 -3.964 -7.101 1.00 87.50 96 SER A CA 1
ATOM 764 C C . SER A 1 96 ? 5.548 -3.979 -8.632 1.00 87.50 96 SER A C 1
ATOM 766 O O . SER A 1 96 ? 6.046 -4.928 -9.231 1.00 87.50 96 SER A O 1
ATOM 768 N N . TYR A 1 97 ? 5.015 -2.929 -9.266 1.00 90.00 97 TYR A N 1
A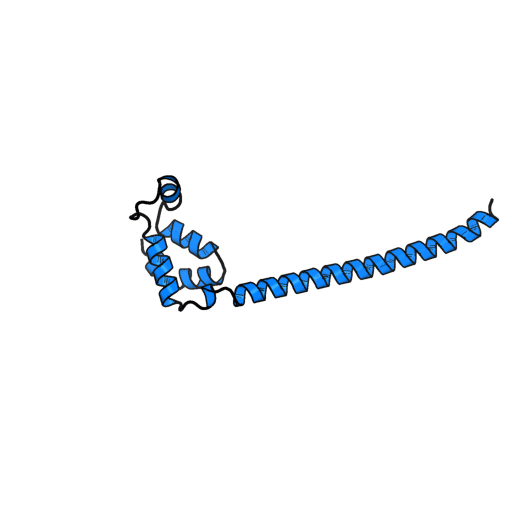TOM 769 C CA . TYR A 1 97 ? 4.981 -2.817 -10.727 1.00 90.00 97 TYR A CA 1
ATOM 770 C C . TYR A 1 97 ? 6.391 -2.686 -11.312 1.00 90.00 97 TYR A C 1
ATOM 772 O O . TYR A 1 97 ? 6.757 -3.458 -12.191 1.00 90.00 97 TYR A O 1
ATOM 780 N N . TRP A 1 98 ? 7.213 -1.782 -10.768 1.00 92.44 98 TRP A N 1
ATOM 781 C CA . TRP A 1 98 ? 8.605 -1.615 -11.199 1.00 92.44 98 TRP A CA 1
ATOM 782 C C . TRP A 1 98 ? 9.405 -2.888 -10.983 1.00 92.44 98 TRP A C 1
ATOM 784 O O . TRP A 1 98 ? 10.082 -3.328 -11.898 1.00 92.44 98 TRP A O 1
ATOM 794 N N . ARG A 1 99 ? 9.240 -3.545 -9.828 1.00 93.81 99 ARG A N 1
ATOM 795 C CA . ARG A 1 99 ? 9.848 -4.853 -9.565 1.00 93.81 99 ARG A CA 1
ATOM 796 C C . ARG A 1 99 ? 9.499 -5.871 -10.644 1.00 93.81 99 ARG A C 1
ATOM 798 O O . ARG A 1 99 ? 10.394 -6.528 -11.160 1.00 93.81 99 ARG A O 1
ATOM 805 N N . SER A 1 100 ? 8.213 -5.999 -10.972 1.00 94.19 100 SER A N 1
ATOM 806 C CA . SER A 1 100 ? 7.749 -6.933 -12.000 1.00 94.19 100 SER A CA 1
ATOM 807 C C . SER A 1 100 ? 8.393 -6.635 -13.352 1.00 94.19 100 SER A C 1
ATOM 809 O O . SER A 1 100 ? 8.900 -7.552 -13.989 1.00 94.19 100 SER A O 1
ATOM 811 N N . VAL A 1 101 ? 8.408 -5.364 -13.765 1.00 94.00 101 VAL A N 1
ATOM 812 C CA . VAL A 1 101 ? 8.992 -4.937 -15.043 1.00 94.00 101 VAL A CA 1
ATOM 813 C C . VAL A 1 101 ? 10.502 -5.179 -15.059 1.00 94.00 101 VAL A C 1
ATOM 815 O O . VAL A 1 101 ? 10.989 -5.856 -15.960 1.00 94.00 101 VAL A O 1
ATOM 818 N N . SER A 1 102 ? 11.234 -4.723 -14.036 1.00 93.62 102 SER A N 1
ATOM 819 C CA . SER A 1 102 ? 12.684 -4.915 -13.915 1.00 93.62 102 SER A CA 1
ATOM 820 C C . SER A 1 102 ? 13.076 -6.391 -13.959 1.00 93.62 102 SER A C 1
ATOM 822 O O . SER A 1 102 ? 14.008 -6.741 -14.672 1.00 93.62 102 SER A O 1
ATOM 824 N N . LEU A 1 103 ? 12.373 -7.272 -13.239 1.00 92.81 103 LEU A N 1
ATOM 825 C CA . LEU A 1 103 ? 12.663 -8.714 -13.253 1.00 92.81 103 LEU A CA 1
ATOM 826 C C . LEU A 1 103 ? 12.330 -9.369 -14.601 1.00 92.81 103 LEU A C 1
ATOM 828 O O . LEU A 1 103 ? 12.994 -10.322 -14.994 1.00 92.81 103 LEU A O 1
ATOM 832 N N . SER A 1 104 ? 11.328 -8.856 -15.320 1.00 94.19 104 SER A N 1
ATOM 833 C CA . SER A 1 104 ? 10.967 -9.327 -16.664 1.00 94.19 104 SER A CA 1
ATOM 834 C C . SER A 1 104 ? 11.847 -8.768 -17.786 1.00 94.19 104 SER A C 1
ATOM 836 O O . SER A 1 104 ? 11.648 -9.130 -18.944 1.00 94.19 104 SER A O 1
ATOM 838 N N . PHE A 1 105 ? 12.802 -7.889 -17.467 1.00 93.62 105 PHE A N 1
ATOM 839 C CA . PHE A 1 105 ? 13.636 -7.192 -18.439 1.00 93.62 105 PHE A CA 1
ATOM 840 C C . PHE A 1 105 ? 15.124 -7.546 -18.245 1.00 93.62 105 PHE A C 1
ATOM 842 O O . PHE A 1 105 ? 15.849 -6.832 -17.549 1.00 93.62 105 PHE A O 1
ATOM 849 N N . PRO A 1 106 ? 15.608 -8.649 -18.858 1.00 91.44 106 PRO A N 1
ATOM 850 C CA . PRO A 1 106 ? 16.977 -9.144 -18.692 1.00 91.44 106 PRO A CA 1
ATOM 851 C C . PRO A 1 106 ? 18.110 -8.130 -18.931 1.00 91.44 106 PRO A C 1
ATOM 853 O O . PRO A 1 106 ? 19.082 -8.195 -18.180 1.00 91.44 106 PRO A O 1
ATOM 856 N N . PRO A 1 107 ? 18.017 -7.173 -19.884 1.00 90.62 107 PRO A N 1
ATOM 857 C CA . PRO A 1 107 ? 19.085 -6.193 -20.120 1.00 90.62 107 PRO A CA 1
ATOM 858 C C . PRO A 1 107 ? 19.449 -5.327 -18.906 1.00 90.62 107 PRO A C 1
ATOM 860 O O . PRO A 1 107 ? 20.534 -4.761 -18.847 1.00 90.62 107 PRO A O 1
ATOM 863 N N . LEU A 1 108 ? 18.564 -5.229 -17.908 1.00 87.69 108 LEU A N 1
ATOM 864 C CA . LEU A 1 108 ? 18.850 -4.515 -16.662 1.00 87.69 108 LEU A CA 1
ATOM 865 C C . LEU A 1 108 ? 19.881 -5.229 -15.771 1.00 87.69 108 LEU A C 1
ATOM 867 O O . LEU A 1 108 ? 20.458 -4.604 -14.884 1.00 87.69 108 LEU A O 1
ATOM 871 N N . TRP A 1 109 ? 20.085 -6.529 -15.997 1.00 87.44 109 TRP A N 1
ATOM 872 C CA . TRP A 1 109 ? 20.872 -7.431 -15.151 1.00 87.44 109 TRP A CA 1
ATOM 873 C C . TRP A 1 109 ? 22.041 -8.085 -15.891 1.00 87.44 109 TRP A C 1
ATOM 875 O O . TRP A 1 109 ? 22.799 -8.838 -15.280 1.00 87.44 109 TRP A O 1
ATOM 885 N N . SER A 1 110 ? 22.174 -7.838 -17.196 1.00 77.44 110 SER A N 1
ATOM 886 C CA . SER A 1 110 ? 23.350 -8.229 -17.967 1.00 77.44 110 SER A CA 1
ATOM 887 C C . SER A 1 110 ? 24.495 -7.283 -17.615 1.00 77.44 110 SER A C 1
ATOM 889 O O . SER A 1 110 ? 24.500 -6.140 -18.073 1.00 77.44 110 SER A O 1
ATOM 891 N N . VAL A 1 111 ? 25.383 -7.770 -16.745 1.00 59.75 111 VAL A N 1
ATOM 892 C CA . VAL A 1 111 ? 26.648 -7.138 -16.337 1.00 59.75 111 VAL A CA 1
ATOM 893 C C . VAL A 1 111 ? 27.701 -7.328 -17.420 1.00 59.75 111 VAL A C 1
ATOM 895 O O . VAL A 1 111 ? 27.751 -8.451 -17.975 1.00 59.75 111 VAL A O 1
#

Foldseek 3Di:
DVVVVVVVVVVVVVVVVVVVVVVVVVVVVVVVVVVVVVVVVVVCVVVPVVVVDDLVVVVVVLVVQLVVCPDPDDPVVNVCRVHLVSSLVVQLVPDVVSVVSSVVDCVSPPD

Organism: NCBI:txid1076256

Sequence (111 aa):
MRQTLAGLIPKLDKRDAEIKELEETLAYLKHRRTDLAHSISVYKAYLAPIRRLPVELLCQIFLEACAFGDFPIGEEIRETFQSQSQTALRIASVCSYWRSVSLSFPPLWSV